Protein AF-X1MG65-F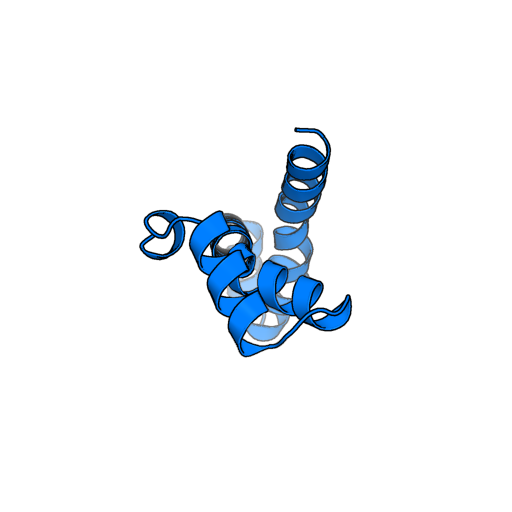1 (afdb_monomer_lite)

Foldseek 3Di:
DVLVVDDLVVQLVVQCVVVDDDPVSNVVSCCVSVVVVVVVLLVVQLVVQCPDPVVVVCVVVPDDPVCCCPVPRVVRSCVVVVVVVVVVVVD

Sequence (91 aa):
DIFFAFPYILGAIVIMTVLGPGIVNIFIAIGILGWASFARIFRGSILSIKNKEYIEAAKALGASNYRIITKHIFPNAFAPIIVYATISTFF

pLDDT: mean 85.29, std 8.54, range [41.81, 92.0]

Organism: NCBI:txid412755

Radius of gyration: 17.76 Å; chains: 1; bounding box: 41×24×47 Å

Structure (mmCIF, N/CA/C/O backbone):
data_AF-X1MG65-F1
#
_entry.id   AF-X1MG65-F1
#
loop_
_atom_site.group_PDB
_atom_site.id
_atom_site.type_symbol
_atom_site.label_atom_id
_atom_site.label_alt_id
_atom_site.label_comp_id
_atom_site.label_asym_id
_atom_site.label_entity_id
_atom_site.label_seq_id
_atom_site.pdbx_PDB_ins_code
_atom_site.Cartn_x
_atom_site.Cartn_y
_atom_site.Cartn_z
_atom_site.occupancy
_atom_site.B_iso_or_equiv
_atom_site.auth_seq_id
_atom_site.auth_comp_id
_atom_site.auth_asym_id
_atom_site.auth_atom_id
_atom_site.pdbx_PDB_model_num
ATOM 1 N N . ASP A 1 1 ? 5.016 -14.341 -1.862 1.00 57.81 1 ASP A N 1
ATOM 2 C CA . ASP A 1 1 ? 6.421 -14.802 -1.788 1.00 57.81 1 ASP A CA 1
ATOM 3 C C . ASP A 1 1 ? 6.943 -15.406 -3.088 1.00 57.81 1 ASP A C 1
ATOM 5 O O . ASP A 1 1 ? 8.098 -15.172 -3.399 1.00 57.81 1 ASP A O 1
ATOM 9 N N . ILE A 1 2 ? 6.101 -16.043 -3.914 1.00 61.69 2 ILE A N 1
ATOM 10 C CA . ILE A 1 2 ? 6.470 -16.557 -5.255 1.00 61.69 2 ILE A CA 1
ATOM 11 C C . ILE A 1 2 ? 7.144 -15.499 -6.154 1.00 61.69 2 ILE A C 1
ATOM 13 O O . ILE A 1 2 ? 8.142 -15.791 -6.797 1.00 61.69 2 ILE A O 1
ATOM 17 N N . PHE A 1 3 ? 6.672 -14.247 -6.140 1.00 61.75 3 PHE A N 1
ATOM 18 C CA . PHE A 1 3 ? 7.281 -13.152 -6.914 1.00 61.75 3 PHE A CA 1
ATOM 19 C C . PHE A 1 3 ? 8.718 -12.794 -6.493 1.00 61.75 3 PHE A C 1
ATOM 21 O O . PHE A 1 3 ? 9.445 -12.225 -7.292 1.00 61.75 3 PHE A O 1
ATOM 28 N N . PHE A 1 4 ? 9.147 -13.145 -5.275 1.00 63.25 4 PHE A N 1
ATOM 29 C CA . PHE A 1 4 ? 10.530 -12.932 -4.817 1.00 63.25 4 PHE A CA 1
ATOM 30 C C . PHE A 1 4 ? 11.458 -14.073 -5.220 1.00 63.25 4 PHE A C 1
ATOM 32 O O . PHE A 1 4 ? 12.667 -13.887 -5.245 1.00 63.25 4 PHE A O 1
ATOM 39 N N . ALA A 1 5 ? 10.898 -15.244 -5.536 1.00 70.00 5 ALA A N 1
ATOM 40 C CA . ALA A 1 5 ? 11.650 -16.345 -6.125 1.00 70.00 5 ALA A CA 1
ATOM 41 C C . ALA A 1 5 ? 11.937 -16.105 -7.619 1.00 70.00 5 ALA A C 1
ATOM 43 O O . ALA A 1 5 ? 12.785 -16.776 -8.200 1.00 70.00 5 ALA A O 1
ATOM 44 N N . PHE A 1 6 ? 11.238 -15.150 -8.242 1.00 73.88 6 PHE A N 1
ATOM 45 C CA . PHE A 1 6 ? 11.441 -14.773 -9.632 1.00 73.88 6 PHE A CA 1
ATOM 46 C C . PHE A 1 6 ? 12.566 -13.729 -9.751 1.00 73.88 6 PHE A C 1
ATOM 48 O O . PHE A 1 6 ? 12.494 -12.686 -9.094 1.00 73.88 6 PHE A O 1
ATOM 55 N N . PRO A 1 7 ? 13.606 -13.958 -10.576 1.00 81.44 7 PRO A N 1
ATOM 56 C CA . PRO A 1 7 ? 14.716 -13.017 -10.693 1.00 81.44 7 PRO A CA 1
ATOM 57 C C . PRO A 1 7 ? 14.255 -11.673 -11.273 1.00 81.44 7 PRO A C 1
ATOM 59 O O . PRO A 1 7 ? 13.843 -11.589 -12.430 1.00 81.44 7 PRO A O 1
ATOM 62 N N . TYR A 1 8 ? 14.361 -10.609 -10.472 1.00 78.81 8 TYR A N 1
ATOM 63 C CA . TYR A 1 8 ? 13.840 -9.276 -10.804 1.00 78.81 8 TYR A CA 1
ATOM 64 C C . TYR A 1 8 ? 14.373 -8.743 -12.143 1.00 78.81 8 TYR A C 1
ATOM 66 O O . TYR A 1 8 ? 13.612 -8.248 -12.971 1.00 78.81 8 TYR A O 1
ATOM 74 N N . I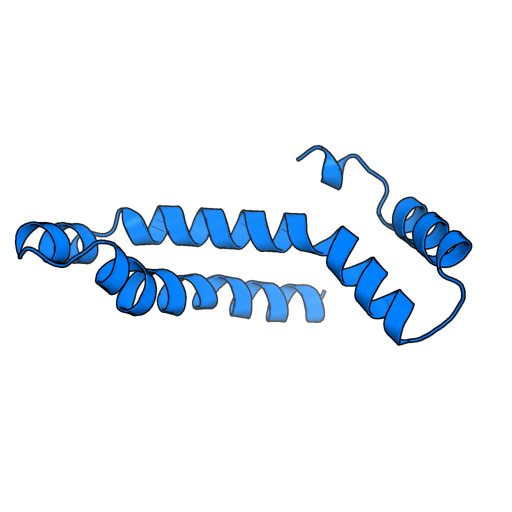LE A 1 9 ? 15.678 -8.908 -12.382 1.00 82.44 9 ILE A N 1
ATOM 75 C CA . ILE A 1 9 ? 16.344 -8.455 -13.610 1.00 82.44 9 ILE A CA 1
ATOM 76 C C . ILE A 1 9 ? 15.812 -9.209 -14.834 1.00 82.44 9 ILE A C 1
ATOM 78 O O . ILE A 1 9 ? 15.548 -8.587 -15.859 1.00 82.44 9 ILE A O 1
ATOM 82 N N . LEU A 1 10 ? 15.594 -10.525 -14.729 1.00 87.44 10 LEU A N 1
ATOM 83 C CA . LEU A 1 10 ? 15.047 -11.310 -15.840 1.00 87.44 10 LEU A CA 1
ATOM 84 C C . LEU A 1 10 ? 13.623 -10.864 -16.174 1.00 87.44 10 LEU A C 1
ATOM 86 O O . LEU A 1 10 ? 13.301 -10.681 -17.345 1.00 87.44 10 LEU A O 1
ATOM 90 N N . GLY A 1 11 ? 12.794 -10.617 -15.157 1.00 85.88 11 GLY A N 1
ATOM 91 C CA . GLY A 1 11 ? 11.456 -10.061 -15.352 1.00 85.88 11 GLY A CA 1
ATOM 92 C C . GLY A 1 11 ? 11.467 -8.703 -16.035 1.00 85.88 11 GLY A C 1
ATOM 93 O O . GLY A 1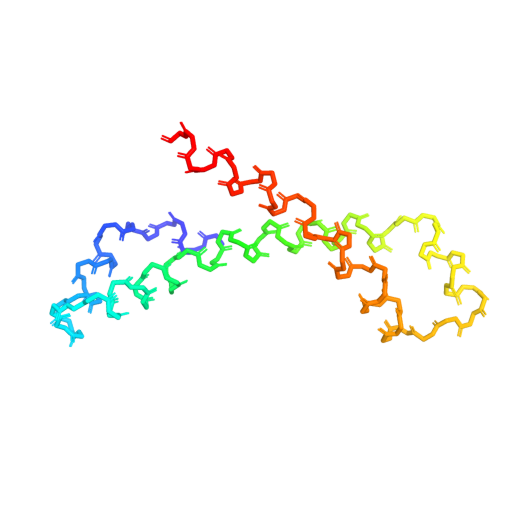 11 ? 10.710 -8.487 -16.979 1.00 85.88 11 GLY A O 1
ATOM 94 N N . ALA A 1 12 ? 12.358 -7.811 -15.603 1.00 84.31 12 ALA A N 1
ATOM 95 C CA . ALA A 1 12 ? 12.501 -6.493 -16.207 1.00 84.31 12 ALA A CA 1
ATOM 96 C C . ALA A 1 12 ? 12.916 -6.596 -17.682 1.00 84.31 12 ALA A C 1
ATOM 98 O O . ALA A 1 12 ? 12.309 -5.941 -18.525 1.00 84.31 12 ALA A O 1
ATOM 99 N N . ILE A 1 13 ? 13.881 -7.461 -18.013 1.00 87.44 13 ILE A N 1
ATOM 100 C CA . ILE A 1 13 ? 14.315 -7.689 -19.398 1.00 87.44 13 ILE A CA 1
ATOM 101 C C . ILE A 1 13 ? 13.153 -8.215 -20.244 1.00 87.44 13 ILE A C 1
ATOM 103 O O . ILE A 1 13 ? 12.870 -7.642 -21.290 1.00 87.44 13 ILE A O 1
ATOM 107 N N . VAL A 1 14 ? 12.437 -9.246 -19.784 1.00 90.12 14 VAL A N 1
ATOM 108 C CA . VAL A 1 14 ? 11.298 -9.819 -20.521 1.00 90.12 14 VAL A CA 1
ATOM 109 C C . VAL A 1 14 ? 10.227 -8.759 -20.787 1.00 90.12 14 VAL A C 1
ATOM 111 O O . VAL A 1 14 ? 9.798 -8.589 -21.929 1.00 90.12 14 VAL A O 1
ATOM 114 N N . ILE A 1 15 ? 9.843 -7.984 -19.770 1.00 88.44 15 ILE A N 1
ATOM 115 C CA . ILE A 1 15 ? 8.845 -6.916 -19.922 1.00 88.44 15 ILE A CA 1
ATOM 116 C C . ILE A 1 15 ? 9.326 -5.866 -20.933 1.00 88.44 15 ILE A C 1
ATOM 118 O O . ILE A 1 15 ? 8.566 -5.479 -21.820 1.00 88.44 15 ILE A O 1
ATOM 122 N N . MET A 1 16 ? 10.591 -5.449 -20.857 1.00 88.38 16 MET A N 1
ATOM 123 C CA . MET A 1 16 ? 11.163 -4.468 -21.783 1.00 88.38 16 MET A CA 1
ATOM 124 C C . MET A 1 16 ? 11.292 -5.005 -23.214 1.00 88.38 16 MET A C 1
ATOM 126 O O . MET A 1 16 ? 11.115 -4.241 -24.160 1.00 88.38 16 MET A O 1
ATOM 130 N N . THR A 1 17 ? 11.547 -6.305 -23.400 1.00 89.75 17 THR A N 1
ATOM 131 C CA . THR A 1 17 ? 11.577 -6.921 -24.739 1.00 89.75 17 THR A CA 1
ATOM 132 C C . THR A 1 17 ? 10.196 -6.994 -25.385 1.00 89.75 17 THR A C 1
ATOM 134 O O . THR A 1 17 ? 10.097 -6.897 -26.604 1.00 89.75 17 THR A O 1
ATOM 137 N N . VAL A 1 18 ? 9.134 -7.130 -24.585 1.00 91.44 18 VAL A N 1
ATOM 138 C CA . VAL A 1 18 ? 7.752 -7.215 -25.080 1.00 91.44 18 VAL A CA 1
ATOM 139 C C . VAL A 1 18 ? 7.154 -5.826 -25.309 1.00 91.44 18 VAL A C 1
ATOM 141 O O . VAL A 1 18 ? 6.499 -5.602 -26.322 1.00 91.44 18 VAL A O 1
ATOM 144 N N . LEU A 1 19 ? 7.368 -4.888 -24.380 1.00 89.19 19 LEU A N 1
ATOM 145 C CA . LEU A 1 19 ? 6.782 -3.543 -24.438 1.00 89.19 19 LEU A CA 1
ATOM 146 C C . LEU A 1 19 ? 7.621 -2.548 -25.255 1.00 89.19 19 LEU A C 1
ATOM 148 O O . LEU A 1 19 ? 7.101 -1.519 -25.685 1.00 89.19 19 LEU A O 1
ATOM 152 N N . GLY A 1 20 ? 8.904 -2.838 -25.477 1.00 86.50 20 GLY A N 1
ATOM 153 C CA . GLY A 1 20 ? 9.846 -1.948 -26.151 1.00 86.50 20 GLY A CA 1
ATOM 154 C C . GLY A 1 20 ? 10.450 -0.874 -25.230 1.00 86.50 20 GLY A C 1
ATOM 155 O O . GLY A 1 20 ? 10.017 -0.690 -24.086 1.00 86.50 20 GLY A O 1
ATOM 156 N N . PRO A 1 21 ? 11.475 -0.145 -25.708 1.00 82.69 21 PRO A N 1
ATOM 157 C CA . PRO A 1 21 ? 12.143 0.894 -24.931 1.00 82.69 21 PRO A CA 1
ATOM 158 C C . PRO A 1 21 ? 11.241 2.121 -24.737 1.00 82.69 21 PRO A C 1
ATOM 160 O O . PRO A 1 21 ? 10.576 2.576 -25.663 1.00 82.69 21 PRO A O 1
ATOM 163 N N . GLY A 1 22 ? 11.245 2.691 -23.533 1.00 88.44 22 GLY A N 1
ATOM 164 C CA . GLY A 1 22 ? 10.518 3.923 -23.232 1.00 88.44 22 GLY A CA 1
ATOM 165 C C . GLY A 1 22 ? 10.379 4.168 -21.734 1.00 88.44 22 GLY A C 1
ATOM 166 O O . GLY A 1 22 ? 10.239 3.227 -20.956 1.00 88.44 22 GLY A O 1
ATOM 167 N N . ILE A 1 23 ? 10.384 5.440 -21.324 1.00 88.25 23 ILE A N 1
ATOM 168 C CA . ILE A 1 23 ? 10.272 5.840 -19.909 1.00 88.25 23 ILE A CA 1
ATOM 169 C C . ILE A 1 23 ? 8.984 5.292 -19.278 1.00 88.25 23 ILE A C 1
ATOM 171 O O . ILE A 1 23 ? 9.009 4.770 -18.167 1.00 88.25 23 ILE A O 1
ATOM 175 N N . VAL A 1 24 ? 7.865 5.342 -20.006 1.00 91.38 24 VAL A N 1
ATOM 176 C CA . VAL A 1 24 ? 6.572 4.823 -19.531 1.00 91.38 24 VAL A CA 1
ATOM 177 C C . VAL A 1 24 ? 6.637 3.314 -19.274 1.00 91.38 24 VAL A C 1
ATOM 179 O O . VAL A 1 24 ? 6.188 2.847 -18.230 1.00 91.38 24 VAL A O 1
ATOM 182 N N . ASN A 1 25 ? 7.261 2.554 -20.176 1.00 89.19 25 ASN A N 1
ATOM 183 C CA . ASN A 1 25 ? 7.391 1.102 -20.043 1.00 89.19 25 ASN A CA 1
ATOM 184 C C . ASN A 1 25 ? 8.297 0.711 -18.872 1.00 89.19 25 ASN A C 1
ATOM 186 O O . ASN A 1 25 ? 8.021 -0.276 -18.193 1.00 89.19 25 ASN A O 1
ATOM 190 N N . ILE A 1 26 ? 9.321 1.520 -18.581 1.00 85.81 26 ILE A N 1
ATOM 191 C CA . ILE A 1 26 ? 10.168 1.350 -17.394 1.00 85.81 26 ILE A CA 1
ATOM 192 C C . ILE A 1 26 ? 9.333 1.512 -16.119 1.00 85.81 26 ILE A C 1
ATOM 194 O O . ILE A 1 26 ? 9.400 0.657 -15.237 1.00 85.81 26 ILE A O 1
ATOM 198 N N . PHE A 1 27 ? 8.498 2.554 -16.027 1.00 88.62 27 PHE A N 1
ATOM 199 C CA . PHE A 1 27 ? 7.602 2.728 -14.878 1.00 88.62 27 PHE A CA 1
ATOM 200 C C . PHE A 1 27 ? 6.618 1.562 -14.724 1.00 88.62 27 PHE A C 1
ATOM 202 O O . PHE A 1 27 ? 6.397 1.097 -13.605 1.00 88.62 27 PHE A O 1
ATOM 209 N N . ILE A 1 28 ? 6.072 1.049 -15.830 1.00 89.44 28 ILE A N 1
ATOM 210 C CA . ILE A 1 28 ? 5.186 -0.124 -15.821 1.00 89.44 28 ILE A CA 1
ATOM 211 C C . ILE A 1 28 ? 5.933 -1.365 -15.315 1.00 89.44 28 ILE A C 1
ATOM 213 O O . ILE A 1 28 ? 5.433 -2.057 -14.428 1.00 89.44 28 ILE A O 1
ATOM 217 N N . ALA A 1 29 ? 7.138 -1.627 -15.826 1.00 87.00 29 ALA A N 1
ATOM 218 C CA . ALA A 1 29 ? 7.954 -2.767 -15.415 1.00 87.00 29 ALA A CA 1
ATOM 219 C C . ALA A 1 29 ? 8.292 -2.709 -13.918 1.00 87.00 29 ALA A C 1
ATOM 221 O O . ALA A 1 29 ? 8.092 -3.687 -13.198 1.00 87.00 29 ALA A O 1
ATOM 222 N N . ILE A 1 30 ? 8.730 -1.545 -13.430 1.00 85.56 30 ILE A N 1
ATOM 223 C CA . ILE A 1 30 ? 9.035 -1.331 -12.009 1.00 85.56 30 ILE A CA 1
ATOM 224 C C . ILE A 1 30 ? 7.776 -1.504 -11.154 1.00 85.56 30 ILE A C 1
ATOM 226 O O . ILE A 1 30 ? 7.826 -2.169 -10.121 1.00 85.56 30 ILE A O 1
ATOM 230 N N . GLY A 1 31 ? 6.634 -0.963 -11.583 1.00 87.12 31 GLY A N 1
ATOM 231 C CA . GLY A 1 31 ? 5.368 -1.106 -10.865 1.00 87.12 31 GLY A CA 1
ATOM 232 C C . GLY A 1 31 ? 4.930 -2.568 -10.733 1.00 87.12 31 GLY A C 1
ATOM 233 O O . GLY A 1 31 ? 4.644 -3.031 -9.629 1.00 87.12 31 GLY A O 1
ATOM 234 N N . ILE A 1 32 ? 4.938 -3.320 -11.836 1.00 86.75 32 ILE A N 1
ATOM 235 C CA . ILE A 1 32 ? 4.506 -4.730 -11.880 1.00 86.75 32 ILE A CA 1
ATOM 236 C C . ILE A 1 32 ? 5.462 -5.663 -11.132 1.00 86.75 32 ILE A C 1
ATOM 238 O O . ILE A 1 32 ? 5.034 -6.692 -10.610 1.00 86.75 32 ILE A O 1
ATOM 242 N N . LEU A 1 33 ? 6.749 -5.341 -11.056 1.00 84.56 33 LEU A N 1
ATOM 243 C CA . LEU A 1 33 ? 7.703 -6.167 -10.316 1.00 84.56 33 LEU A CA 1
ATOM 244 C C . LEU A 1 33 ? 7.775 -5.761 -8.834 1.00 84.56 33 LEU A C 1
ATOM 246 O O . LEU A 1 33 ? 7.933 -6.614 -7.962 1.00 84.56 33 LEU A O 1
ATOM 250 N N . GLY A 1 34 ? 7.606 -4.473 -8.530 1.00 81.81 34 GLY A N 1
ATOM 251 C CA . GLY A 1 34 ? 7.715 -3.914 -7.181 1.00 81.81 34 GLY A CA 1
ATOM 252 C C . GLY A 1 34 ? 6.437 -3.976 -6.336 1.00 81.81 34 GLY A C 1
ATOM 253 O O . GLY A 1 34 ? 6.526 -3.951 -5.103 1.00 81.81 34 GLY A O 1
ATOM 254 N N . TRP A 1 35 ? 5.246 -4.089 -6.944 1.00 85.75 35 TRP A N 1
ATOM 255 C CA . TRP A 1 35 ? 3.978 -4.007 -6.197 1.00 85.75 35 TRP A CA 1
ATOM 256 C C . TRP A 1 35 ? 3.849 -5.068 -5.099 1.00 85.75 35 TRP A C 1
ATOM 258 O O . TRP A 1 35 ? 3.265 -4.789 -4.057 1.00 85.75 35 TRP A O 1
ATOM 268 N N . ALA A 1 36 ? 4.397 -6.273 -5.292 1.00 86.50 36 ALA A N 1
ATOM 269 C CA . ALA A 1 36 ? 4.266 -7.362 -4.327 1.00 86.50 36 ALA A CA 1
ATOM 270 C C . ALA A 1 36 ? 4.964 -7.039 -2.992 1.00 86.50 36 ALA A C 1
ATOM 272 O O . ALA A 1 36 ? 4.425 -7.342 -1.924 1.00 86.50 36 ALA A O 1
ATOM 273 N N . SER A 1 37 ? 6.135 -6.391 -3.037 1.00 83.50 37 SER A N 1
ATOM 274 C CA . SER A 1 37 ? 6.854 -5.900 -1.849 1.00 83.50 37 SER A CA 1
ATOM 275 C C . SER A 1 37 ? 6.035 -4.861 -1.111 1.00 83.50 37 SER A C 1
ATOM 277 O O . SER A 1 37 ? 5.775 -5.003 0.086 1.00 83.50 37 SER A O 1
ATOM 279 N N . PHE A 1 38 ? 5.570 -3.862 -1.858 1.00 84.31 38 PHE A N 1
ATOM 280 C CA . PHE A 1 38 ? 4.753 -2.782 -1.335 1.00 84.31 38 PHE A CA 1
ATOM 281 C C . PHE A 1 38 ? 3.469 -3.314 -0.684 1.00 84.31 38 PHE A C 1
ATOM 283 O O . PHE A 1 38 ? 3.173 -3.009 0.470 1.00 84.31 38 PHE A O 1
ATOM 290 N N . ALA A 1 39 ? 2.743 -4.186 -1.387 1.00 88.50 39 ALA A N 1
ATOM 291 C CA . ALA A 1 39 ? 1.507 -4.795 -0.917 1.00 88.50 39 ALA A CA 1
ATOM 292 C C . ALA A 1 39 ? 1.721 -5.643 0.341 1.00 88.50 39 ALA A C 1
ATOM 294 O O . ALA A 1 39 ? 0.886 -5.610 1.247 1.00 88.50 39 ALA A O 1
ATOM 295 N N . ARG A 1 40 ? 2.836 -6.381 0.438 1.00 87.62 40 ARG A N 1
ATOM 296 C CA . ARG A 1 40 ? 3.153 -7.166 1.638 1.00 87.62 40 ARG A CA 1
ATOM 297 C C . ARG A 1 40 ? 3.358 -6.262 2.851 1.00 87.62 40 ARG A C 1
ATOM 299 O O . ARG A 1 40 ? 2.769 -6.526 3.900 1.00 87.62 40 ARG A O 1
ATOM 306 N N . ILE A 1 41 ? 4.163 -5.212 2.703 1.00 89.06 41 ILE A N 1
ATOM 307 C CA . ILE A 1 41 ? 4.445 -4.259 3.783 1.00 89.06 41 ILE A CA 1
ATOM 308 C C . ILE A 1 41 ? 3.144 -3.593 4.221 1.00 89.06 41 ILE A C 1
ATOM 310 O O . ILE A 1 41 ? 2.782 -3.660 5.395 1.00 89.06 41 ILE A O 1
ATOM 314 N N . PHE A 1 42 ? 2.383 -3.061 3.263 1.00 90.31 42 PHE A N 1
ATOM 315 C CA . PHE A 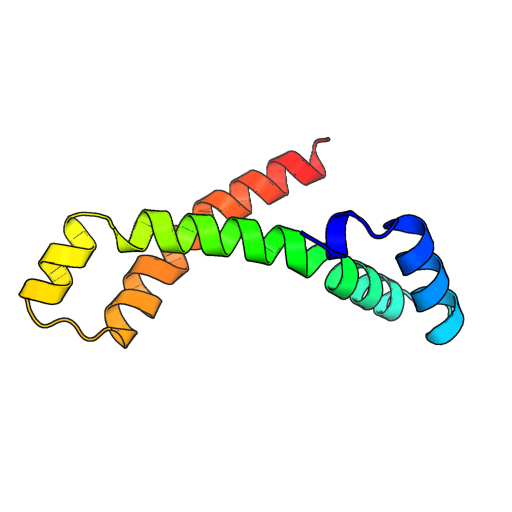1 42 ? 1.120 -2.389 3.538 1.00 90.31 42 PHE A CA 1
ATOM 316 C C . PHE A 1 42 ? 0.103 -3.307 4.220 1.00 90.31 42 PHE A C 1
ATOM 318 O O . PHE A 1 42 ? -0.533 -2.916 5.198 1.00 90.31 42 PHE A O 1
ATOM 325 N N . ARG A 1 43 ? -0.017 -4.562 3.769 1.00 89.69 43 ARG A N 1
ATOM 326 C CA . ARG A 1 43 ? -0.874 -5.567 4.411 1.00 89.69 43 ARG A CA 1
ATOM 327 C C . ARG A 1 43 ? -0.450 -5.833 5.856 1.00 89.69 43 ARG A C 1
ATOM 329 O O . ARG A 1 43 ? -1.321 -5.925 6.722 1.00 89.69 43 ARG A O 1
ATOM 336 N N . GLY A 1 44 ? 0.851 -5.946 6.125 1.00 90.38 44 GLY A N 1
ATOM 337 C CA . GLY A 1 44 ? 1.377 -6.096 7.485 1.00 90.38 44 GLY A CA 1
ATOM 338 C C . GLY A 1 44 ? 1.007 -4.908 8.376 1.00 90.38 44 GLY A C 1
ATOM 339 O O . GLY A 1 44 ? 0.521 -5.090 9.493 1.00 90.38 44 GLY A O 1
ATOM 340 N N . SER A 1 45 ? 1.135 -3.691 7.848 1.00 91.00 45 SER A N 1
ATOM 341 C CA . SER A 1 45 ? 0.756 -2.457 8.543 1.00 91.00 45 SER A CA 1
ATOM 342 C C . SER A 1 45 ? -0.743 -2.378 8.823 1.00 91.00 45 SER A C 1
ATOM 344 O O . SER A 1 45 ? -1.141 -2.068 9.945 1.00 91.00 45 SER A O 1
ATOM 346 N N . ILE A 1 46 ? -1.582 -2.725 7.844 1.00 91.06 46 ILE A N 1
ATOM 347 C CA . ILE A 1 46 ? -3.039 -2.792 8.010 1.00 91.06 46 ILE A CA 1
ATOM 348 C C . ILE A 1 46 ? -3.413 -3.782 9.114 1.00 91.06 46 ILE A C 1
ATOM 350 O O . ILE A 1 46 ? -4.229 -3.446 9.970 1.00 91.06 46 ILE A O 1
ATOM 354 N N . LEU A 1 47 ? -2.830 -4.985 9.117 1.00 90.00 47 LEU A N 1
ATOM 355 C CA . LEU A 1 47 ? -3.091 -5.995 10.147 1.00 90.00 47 LEU A CA 1
ATOM 356 C C . LEU A 1 47 ? -2.687 -5.496 11.539 1.00 90.00 47 LEU A C 1
ATOM 358 O O . LEU A 1 47 ? -3.467 -5.630 12.479 1.00 90.00 47 LEU A O 1
ATOM 362 N N . SER A 1 48 ? -1.516 -4.865 11.656 1.00 90.94 48 SER A N 1
ATOM 363 C CA . SER A 1 48 ? -1.044 -4.275 12.913 1.00 90.94 48 SER A CA 1
ATOM 364 C C . SER A 1 48 ? -1.981 -3.177 13.426 1.00 90.94 48 SER A C 1
ATOM 366 O O . SER A 1 48 ? -2.311 -3.147 14.609 1.00 90.94 48 SER A O 1
ATOM 368 N N . ILE A 1 49 ? -2.460 -2.295 12.545 1.00 90.44 49 ILE A N 1
ATOM 369 C CA . ILE A 1 49 ? -3.345 -1.188 12.927 1.00 90.44 49 ILE A CA 1
ATOM 370 C C . ILE A 1 49 ? -4.754 -1.684 13.254 1.00 90.44 49 ILE A C 1
ATOM 372 O O . ILE A 1 49 ? -5.355 -1.205 14.211 1.00 90.44 49 ILE A O 1
ATOM 376 N N . LYS A 1 50 ? -5.278 -2.653 12.495 1.00 87.50 50 LYS A N 1
ATOM 377 C CA . LYS A 1 50 ? -6.627 -3.213 12.676 1.00 87.50 50 LYS A CA 1
ATOM 378 C C . LYS A 1 50 ? -6.846 -3.793 14.079 1.00 87.50 50 LYS A C 1
ATOM 380 O O . LYS A 1 50 ? -7.982 -3.759 14.547 1.00 87.50 50 LYS A O 1
ATOM 385 N N . ASN A 1 51 ? -5.786 -4.301 14.708 1.00 87.81 51 ASN A N 1
ATOM 386 C CA . ASN A 1 51 ? -5.805 -4.924 16.034 1.00 87.81 51 ASN A CA 1
ATOM 387 C C . ASN A 1 51 ? -5.467 -3.939 17.172 1.00 87.81 51 ASN A C 1
ATOM 389 O O . ASN A 1 51 ? -5.138 -4.369 18.272 1.00 87.81 51 ASN A O 1
ATOM 393 N N . LYS A 1 52 ? -5.483 -2.621 16.925 1.00 90.81 52 LYS A N 1
ATOM 394 C CA . LYS A 1 52 ? -5.257 -1.623 17.980 1.00 90.81 52 LYS A CA 1
ATOM 395 C C . LYS A 1 52 ? -6.530 -1.365 18.785 1.00 90.81 52 LYS A C 1
ATOM 397 O O . LYS A 1 52 ? -7.612 -1.241 18.215 1.00 90.81 52 LYS A O 1
ATOM 402 N N . GLU A 1 53 ? -6.369 -1.154 20.088 1.00 89.25 53 GLU A N 1
ATOM 403 C CA . GLU A 1 53 ? -7.460 -0.932 21.053 1.00 89.25 53 GLU A CA 1
ATOM 404 C C . GLU A 1 53 ? -8.418 0.196 20.636 1.00 89.25 53 GLU A C 1
ATOM 406 O O . GLU A 1 53 ? -9.634 0.060 20.742 1.00 89.25 53 GLU A O 1
ATOM 411 N N . TYR A 1 54 ? -7.905 1.293 20.065 1.00 88.44 54 TYR A N 1
ATOM 412 C CA . TYR A 1 54 ? -8.755 2.403 19.614 1.00 88.44 54 TYR A CA 1
ATOM 413 C C . TYR A 1 54 ? -9.652 2.038 18.416 1.00 88.44 54 TYR A C 1
ATOM 415 O O . TYR A 1 54 ? -10.717 2.633 18.244 1.00 88.44 54 TYR A O 1
ATOM 423 N N . ILE A 1 55 ? -9.247 1.075 17.577 1.00 91.94 55 ILE A N 1
ATOM 424 C CA . ILE A 1 55 ? -10.082 0.558 16.482 1.00 91.94 55 ILE A CA 1
ATOM 425 C C . ILE A 1 55 ? -11.202 -0.307 17.064 1.00 91.94 55 ILE A C 1
ATOM 427 O O . ILE A 1 55 ? -12.338 -0.225 16.595 1.00 91.94 55 ILE A O 1
ATOM 431 N N . GLU A 1 56 ? -10.901 -1.129 18.070 1.00 88.94 56 GLU A N 1
ATOM 432 C CA . GLU A 1 56 ? -11.898 -1.961 18.752 1.00 88.94 56 GLU A CA 1
ATOM 433 C C . GLU A 1 56 ? -12.917 -1.109 19.510 1.00 88.94 56 GLU A C 1
ATOM 435 O O . GLU A 1 56 ? -14.120 -1.300 19.332 1.00 88.94 56 GLU A O 1
ATOM 440 N N . ALA A 1 57 ? -12.458 -0.089 20.237 1.00 89.38 57 ALA A N 1
ATOM 441 C CA . ALA A 1 57 ? -13.326 0.888 20.886 1.00 89.38 57 ALA A CA 1
ATOM 442 C C . ALA A 1 57 ? -14.218 1.627 19.872 1.00 89.38 57 ALA A C 1
ATOM 444 O O . ALA A 1 57 ? -15.424 1.753 20.078 1.00 89.38 57 ALA A O 1
ATOM 445 N N . ALA A 1 58 ? -13.668 2.060 18.730 1.00 89.00 58 ALA A N 1
ATOM 446 C CA . ALA A 1 58 ? -14.454 2.709 17.680 1.00 89.00 58 ALA A CA 1
ATOM 447 C C . ALA A 1 58 ? -15.544 1.788 17.100 1.00 89.00 58 ALA A C 1
ATOM 449 O O . ALA A 1 58 ? -16.652 2.252 16.820 1.00 89.00 58 ALA A O 1
ATOM 450 N N . LYS A 1 59 ? -15.261 0.487 16.942 1.00 90.38 59 LYS A N 1
ATOM 451 C CA . LYS A 1 59 ? -16.269 -0.508 16.534 1.00 90.38 59 LYS A CA 1
ATOM 452 C C . LYS A 1 59 ? -17.340 -0.702 17.604 1.00 90.38 59 LYS A C 1
ATOM 454 O O . LYS A 1 59 ? -18.514 -0.748 17.253 1.00 90.38 59 LYS A O 1
ATOM 459 N N . ALA A 1 60 ? -16.954 -0.773 18.880 1.00 90.94 60 ALA A N 1
ATOM 460 C CA . ALA A 1 60 ? -17.889 -0.895 20.001 1.00 90.94 60 ALA A CA 1
ATOM 461 C C . ALA A 1 60 ? -18.841 0.312 20.100 1.00 90.94 60 ALA A C 1
ATOM 463 O O . ALA A 1 60 ? -20.004 0.158 20.459 1.00 90.94 60 ALA A O 1
ATOM 464 N N . LEU A 1 61 ? -18.375 1.496 19.693 1.00 90.81 61 LEU A N 1
ATOM 465 C CA . LEU A 1 61 ? -19.174 2.721 19.576 1.00 90.81 61 LEU A CA 1
ATOM 466 C C . LEU A 1 61 ? -20.036 2.788 18.296 1.00 90.81 61 LEU A C 1
ATOM 468 O O . LEU A 1 61 ? -20.663 3.813 18.030 1.00 90.81 61 LEU A O 1
ATOM 472 N N . GLY A 1 62 ? -20.068 1.730 17.479 1.00 91.31 62 GLY A N 1
ATOM 473 C CA . GLY A 1 62 ? -20.915 1.641 16.286 1.00 91.31 62 GLY A CA 1
ATOM 474 C C . GLY A 1 62 ? -20.334 2.286 15.021 1.00 91.31 62 GLY A C 1
ATOM 475 O O . GLY A 1 62 ? -21.072 2.541 14.067 1.00 91.31 62 GLY A O 1
ATOM 476 N N . ALA A 1 63 ? -19.027 2.567 14.962 1.00 91.06 63 ALA A N 1
ATOM 477 C CA . ALA A 1 63 ? -18.420 3.089 13.739 1.00 91.06 63 ALA A CA 1
ATOM 478 C C . ALA A 1 63 ? -18.441 2.044 12.608 1.00 91.06 63 ALA A C 1
ATOM 480 O O . ALA A 1 63 ? -18.055 0.889 12.785 1.00 91.06 63 ALA A O 1
ATOM 481 N N . SER A 1 64 ? -18.844 2.467 11.407 1.00 92.00 64 SER A N 1
ATOM 482 C CA . SER A 1 64 ? -18.874 1.588 10.238 1.00 92.00 64 SER A CA 1
ATOM 483 C C . SER A 1 64 ? -17.464 1.184 9.793 1.00 92.00 64 SER A C 1
ATOM 485 O O . SER A 1 64 ? -16.527 1.988 9.822 1.00 92.00 64 SER A O 1
ATOM 487 N N . ASN A 1 65 ? -17.317 -0.051 9.299 1.00 88.12 65 ASN A N 1
ATOM 488 C CA . ASN A 1 65 ? -16.041 -0.562 8.782 1.00 88.12 65 ASN A CA 1
ATOM 489 C C . ASN A 1 65 ? -15.436 0.364 7.718 1.00 88.12 65 ASN A C 1
ATOM 491 O O . ASN A 1 65 ? -14.231 0.594 7.726 1.00 88.12 65 ASN A O 1
ATOM 495 N N . TYR A 1 66 ? -16.266 0.947 6.848 1.00 91.69 66 TYR A N 1
ATOM 496 C CA . TYR A 1 66 ? -15.804 1.887 5.828 1.00 91.69 66 TYR A CA 1
ATOM 497 C C . TYR A 1 66 ? -15.150 3.134 6.438 1.00 91.69 66 TYR A C 1
ATOM 499 O O . TYR A 1 66 ? -14.040 3.493 6.050 1.00 91.69 66 TYR A O 1
ATOM 507 N N . ARG A 1 67 ? -15.787 3.754 7.443 1.00 90.69 67 ARG A N 1
ATOM 508 C CA . ARG A 1 67 ? -15.247 4.930 8.145 1.00 90.69 67 ARG A CA 1
ATOM 509 C C . ARG A 1 67 ? -13.948 4.600 8.878 1.00 90.69 67 ARG A C 1
ATOM 511 O O . ARG A 1 67 ? -13.018 5.400 8.858 1.00 90.69 67 ARG A O 1
ATOM 518 N N . ILE A 1 68 ? -13.873 3.428 9.506 1.00 91.31 68 ILE A N 1
ATOM 519 C CA . ILE A 1 68 ? -12.666 2.968 10.201 1.00 91.31 68 ILE A CA 1
ATOM 520 C C . ILE A 1 68 ? -11.522 2.766 9.203 1.00 91.31 68 ILE A C 1
ATOM 522 O O . ILE A 1 68 ? -10.402 3.216 9.445 1.00 91.31 68 ILE A O 1
ATOM 526 N N . ILE A 1 69 ? -11.800 2.127 8.067 1.00 90.12 69 ILE A N 1
ATOM 527 C CA . ILE A 1 69 ? -10.793 1.866 7.041 1.00 90.12 69 ILE A CA 1
ATOM 528 C C . ILE A 1 69 ? -10.263 3.178 6.464 1.00 90.12 69 ILE A C 1
ATOM 530 O O . ILE A 1 69 ? -9.057 3.389 6.495 1.00 90.12 69 ILE A O 1
ATOM 534 N N . THR A 1 70 ? -11.124 4.076 5.989 1.00 91.06 70 THR A N 1
ATOM 535 C CA . THR A 1 70 ? -10.682 5.288 5.277 1.00 91.06 70 THR A CA 1
ATOM 536 C C . THR A 1 70 ? -10.117 6.366 6.196 1.00 91.06 70 THR A C 1
ATOM 538 O O . THR A 1 70 ? -9.180 7.057 5.806 1.00 91.06 70 THR A O 1
ATOM 541 N N . LYS A 1 71 ? -10.645 6.515 7.418 1.00 88.69 71 LYS A N 1
ATOM 542 C CA . LYS A 1 71 ? -10.251 7.595 8.338 1.00 88.69 71 LYS A CA 1
ATOM 543 C C . LYS A 1 71 ? -9.178 7.190 9.348 1.00 88.69 71 LYS A C 1
ATOM 545 O O . LYS A 1 71 ? -8.477 8.061 9.855 1.00 88.69 71 LYS A O 1
ATOM 550 N N . HIS A 1 72 ? -9.042 5.897 9.650 1.00 89.06 72 HIS A N 1
ATOM 551 C CA . HIS A 1 7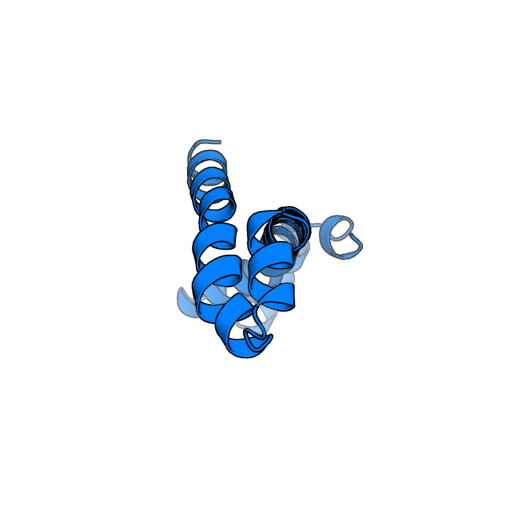2 ? -8.094 5.419 10.659 1.00 89.06 72 HIS A CA 1
ATOM 552 C C . HIS A 1 72 ? -7.062 4.447 10.090 1.00 89.06 72 HIS A C 1
ATOM 554 O O . HIS A 1 72 ? -5.870 4.699 10.229 1.00 89.06 72 HIS A O 1
ATOM 560 N N . ILE A 1 73 ? -7.475 3.355 9.447 1.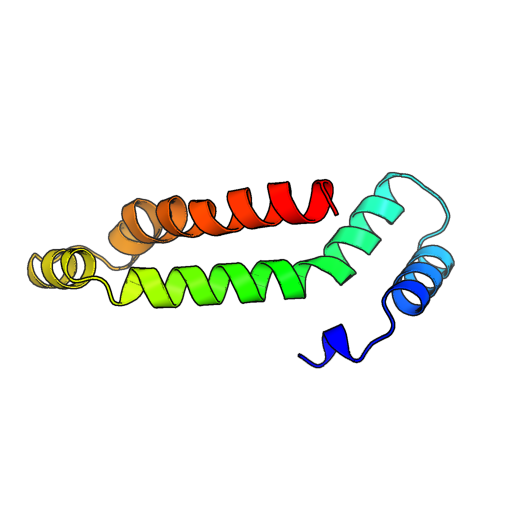00 89.31 73 ILE A N 1
ATOM 561 C CA . ILE A 1 73 ? -6.532 2.298 9.046 1.00 89.31 73 ILE A CA 1
ATOM 562 C C . ILE A 1 73 ? -5.675 2.742 7.861 1.00 89.31 73 ILE A C 1
ATOM 564 O O . ILE A 1 73 ? -4.454 2.669 7.940 1.00 89.31 73 ILE A O 1
ATOM 568 N N . PHE A 1 74 ? -6.302 3.218 6.786 1.00 87.88 74 PHE A N 1
ATOM 569 C CA . PHE A 1 74 ? -5.640 3.607 5.545 1.00 87.88 74 PHE A CA 1
ATOM 570 C C . PHE A 1 74 ? -4.580 4.694 5.778 1.00 87.88 74 PHE A C 1
ATOM 572 O O . PHE A 1 74 ? -3.417 4.397 5.522 1.00 87.88 74 PHE A O 1
ATOM 579 N N . PRO A 1 75 ? -4.892 5.878 6.352 1.00 86.81 75 PRO A N 1
ATOM 580 C CA . PRO A 1 75 ? -3.887 6.919 6.580 1.00 86.81 75 PRO A CA 1
ATOM 581 C C . PRO A 1 75 ? -2.760 6.482 7.526 1.00 86.81 75 PRO A C 1
ATOM 583 O O . PRO A 1 75 ? -1.600 6.784 7.265 1.00 86.81 75 PRO A O 1
ATOM 586 N N . ASN A 1 76 ? -3.052 5.715 8.583 1.00 89.69 76 ASN A N 1
ATOM 587 C CA . ASN A 1 76 ? -2.000 5.250 9.493 1.00 89.69 76 ASN A CA 1
ATOM 588 C C . ASN A 1 76 ? -1.128 4.141 8.880 1.00 89.69 76 ASN A C 1
ATOM 590 O O . ASN A 1 76 ? 0.038 4.007 9.248 1.00 89.69 76 ASN A O 1
ATOM 594 N N . ALA A 1 77 ? -1.660 3.352 7.942 1.00 89.31 77 ALA A N 1
ATOM 595 C CA . ALA A 1 77 ? -0.909 2.296 7.268 1.00 89.31 77 ALA A CA 1
ATOM 596 C C . ALA A 1 77 ? 0.128 2.842 6.269 1.00 89.31 77 ALA A C 1
ATOM 598 O O . ALA A 1 77 ? 1.031 2.102 5.888 1.00 89.31 77 ALA A O 1
ATOM 599 N N . PHE A 1 78 ? 0.049 4.123 5.881 1.00 87.50 78 PHE A N 1
ATOM 600 C CA . PHE A 1 78 ? 1.059 4.770 5.030 1.00 87.50 78 PHE A CA 1
ATOM 601 C C . PHE A 1 78 ? 2.353 5.122 5.759 1.00 87.50 78 PHE A C 1
ATOM 603 O O . PHE A 1 78 ? 3.405 5.135 5.127 1.00 87.50 78 PHE A O 1
ATOM 610 N N . ALA A 1 79 ? 2.316 5.379 7.068 1.00 87.50 79 ALA A N 1
ATOM 611 C CA . ALA A 1 79 ? 3.516 5.725 7.831 1.00 87.50 79 ALA A CA 1
ATOM 612 C C . ALA A 1 79 ? 4.682 4.726 7.622 1.00 87.50 79 ALA A C 1
ATOM 614 O O . ALA A 1 79 ? 5.773 5.157 7.245 1.00 87.50 79 ALA A O 1
ATOM 615 N N . PRO A 1 80 ? 4.484 3.400 7.763 1.00 84.25 80 PRO A N 1
ATOM 616 C CA . PRO A 1 80 ? 5.541 2.421 7.495 1.00 84.25 80 PRO A CA 1
ATOM 617 C C . PRO A 1 80 ? 5.961 2.335 6.019 1.00 84.25 80 PRO A C 1
ATOM 619 O O . PRO A 1 80 ? 7.116 2.013 5.750 1.00 84.25 80 PRO A O 1
ATOM 622 N N . ILE A 1 81 ? 5.081 2.658 5.064 1.00 85.75 81 ILE A N 1
ATOM 623 C CA . ILE A 1 81 ? 5.463 2.753 3.644 1.00 85.75 81 ILE A CA 1
ATOM 624 C C . ILE A 1 81 ? 6.453 3.894 3.430 1.00 85.75 81 ILE A C 1
ATOM 626 O O . ILE A 1 81 ? 7.437 3.711 2.721 1.00 85.75 81 ILE A O 1
ATOM 630 N N . ILE A 1 82 ? 6.198 5.063 4.020 1.00 85.19 82 ILE A N 1
ATOM 631 C CA . ILE A 1 82 ? 7.066 6.237 3.863 1.00 85.19 82 ILE A CA 1
ATOM 632 C C . ILE A 1 82 ? 8.463 5.918 4.398 1.00 85.19 82 ILE A C 1
ATOM 634 O O . ILE A 1 82 ? 9.454 6.173 3.722 1.00 85.19 82 ILE A O 1
ATOM 638 N N . VAL A 1 83 ? 8.542 5.283 5.571 1.00 86.19 83 VAL A N 1
ATOM 639 C CA . VAL A 1 83 ? 9.816 4.831 6.148 1.00 86.19 83 VAL A CA 1
ATOM 640 C C . VAL A 1 83 ? 10.515 3.832 5.224 1.00 86.19 83 VAL A C 1
ATOM 642 O O . VAL A 1 83 ? 11.705 3.983 4.955 1.00 86.19 83 VAL A O 1
ATOM 645 N N . TYR A 1 84 ? 9.782 2.845 4.701 1.00 84.81 84 TYR A N 1
ATOM 646 C CA . TYR A 1 84 ? 10.335 1.872 3.761 1.00 84.81 84 TYR A CA 1
ATOM 647 C C . TYR A 1 84 ? 10.882 2.536 2.493 1.00 84.81 84 TYR A C 1
ATOM 649 O O . TYR A 1 84 ? 11.998 2.223 2.097 1.00 84.81 84 TYR A O 1
ATOM 657 N N . ALA A 1 85 ? 10.140 3.473 1.897 1.00 82.38 85 ALA A N 1
ATOM 658 C CA . ALA A 1 85 ? 10.551 4.187 0.691 1.00 82.38 85 ALA A CA 1
ATOM 659 C C . ALA A 1 85 ? 11.819 5.025 0.916 1.00 82.38 85 ALA A C 1
ATOM 661 O O . ALA A 1 85 ? 12.700 5.055 0.057 1.00 82.38 85 ALA A O 1
ATOM 662 N N . THR A 1 86 ? 11.942 5.665 2.083 1.00 84.69 86 THR A N 1
ATOM 663 C CA . THR A 1 86 ? 13.155 6.408 2.448 1.00 84.69 86 THR A CA 1
ATOM 664 C C . THR A 1 86 ? 14.353 5.473 2.579 1.00 84.69 86 THR A C 1
ATOM 666 O O . THR A 1 86 ? 15.407 5.769 2.029 1.00 84.69 86 THR A O 1
ATOM 669 N N . ILE A 1 87 ? 14.190 4.325 3.247 1.00 83.06 87 ILE A N 1
ATOM 670 C CA . ILE A 1 87 ? 15.257 3.325 3.405 1.00 83.06 87 ILE A CA 1
ATOM 671 C C . ILE A 1 87 ? 15.649 2.739 2.043 1.00 83.06 87 ILE A C 1
ATOM 673 O O . ILE A 1 87 ? 16.826 2.728 1.709 1.00 83.06 87 ILE A O 1
ATOM 677 N N . SER A 1 88 ? 14.686 2.306 1.227 1.00 76.88 88 SER A N 1
ATOM 678 C CA . SER A 1 88 ? 14.954 1.669 -0.071 1.00 76.88 88 SER A CA 1
ATOM 679 C C . SER A 1 88 ? 15.541 2.608 -1.123 1.00 76.88 88 SER A C 1
ATOM 681 O O . SER A 1 88 ? 15.999 2.139 -2.153 1.00 76.88 88 SER A O 1
ATOM 683 N N . THR A 1 89 ? 15.434 3.923 -0.922 1.00 70.50 89 THR A N 1
ATOM 684 C CA . THR A 1 89 ? 16.086 4.922 -1.783 1.00 70.50 89 THR A CA 1
ATOM 685 C C . THR A 1 89 ? 17.513 5.219 -1.304 1.00 70.50 89 THR A C 1
ATOM 687 O O . THR A 1 89 ? 18.341 5.661 -2.093 1.00 70.50 89 THR A O 1
ATOM 690 N N . PHE A 1 90 ? 17.800 5.006 -0.013 1.00 62.22 90 PHE A N 1
ATOM 691 C CA . PHE A 1 90 ? 19.103 5.275 0.607 1.00 62.22 90 PHE A CA 1
ATOM 692 C C . PHE A 1 90 ? 20.096 4.105 0.520 1.00 62.22 90 PHE A C 1
ATOM 694 O O . PHE A 1 90 ? 21.299 4.340 0.635 1.00 62.22 90 PHE A O 1
ATOM 701 N N . PHE A 1 91 ? 19.604 2.876 0.356 1.00 41.81 91 PHE A N 1
ATOM 702 C CA . PHE A 1 91 ? 20.388 1.657 0.130 1.00 41.81 91 PHE A CA 1
ATOM 703 C C . PHE A 1 91 ? 20.253 1.198 -1.321 1.00 41.81 91 PHE A C 1
ATOM 705 O O . PHE A 1 91 ? 21.264 0.703 -1.866 1.00 41.81 91 PHE A O 1
#

InterPro domains:
  IPR000515 ABC transporter type 1, transmembrane domain MetI-like [PF00528] (1-88)
  IPR000515 ABC transporter type 1, transmembrane domain MetI-like [PS50928] (1-91)
  IPR000515 ABC transporter type 1, transmembrane domain MetI-like [cd06261] (1-88)
  IPR035906 MetI-like superfamily [G3DSA:1.10.3720.10] (1-91)
  IPR035906 MetI-like superfamily [SSF161098] (1-88)
  IPR050366 Binding-protein-dependent transport system permease [PTHR43386] (1-88)

Secondary structure (DSSP, 8-state):
-HHHHS-HHHHHHHHHHHH-S-HHHHHHHHHHHHHHHHHHHHHHHHHHHHTSHHHHHHHHTT--HHHHIIIIIHHHHHHHHHHHHHHHHH-